Protein AF-A0A8H6H8I2-F1 (afdb_monomer_lite)

Radius of gyration: 25.35 Å; chains: 1; bounding box: 69×26×70 Å

Foldseek 3Di:
DVVVVVVVVVVVVVVVVVVVLVVVVVVLVVLLVVLVVLLVVLQVQLPDDPPPPPDDPVVNVVSSVVSNVSSVVSVVSSVVSCVVCVCVVVVVVQVVVCVVPVVSVVVVVVVVVVVVVDDPPDPPPPPDDDD

Secondary structure (DSSP, 8-state):
-HHHHHHHHHHHHHHHHHHHHHHHHHHHHHHHHHHHHHHHHHHHHHHS----TT--HHHHHHHHHHHHHHHHHHHHHHHHHHHHHTTHHHHHHHHHHHHH-THHHHHHHHHHHHHHHS---------PPP-

Organism: NCBI:txid980116

Sequence (131 aa):
TVIKIEWAKSRARAARYHEEVNIVREEMRRTIRFFTWKEKDWYQSATAKQTLGGIEEDYNEGLQAYAKRQGAICLGLRRKFEHMWSGVDGQISGAMAEIRDPALFYVRRKQEEVKVSVPTISDDVEMSSPS

Structure (mmCIF, N/CA/C/O backbone):
data_AF-A0A8H6H8I2-F1
#
_entry.id   AF-A0A8H6H8I2-F1
#
loop_
_atom_site.group_PDB
_atom_site.id
_atom_site.type_symbol
_atom_site.label_atom_id
_atom_site.label_alt_id
_atom_site.label_comp_id
_atom_site.label_asym_id
_atom_site.label_entity_id
_atom_site.label_seq_id
_atom_site.pdbx_PDB_ins_code
_atom_site.Cartn_x
_atom_site.Cartn_y
_atom_site.Cartn_z
_atom_site.occupancy
_atom_site.B_iso_or_equiv
_atom_site.auth_seq_id
_atom_site.auth_comp_id
_atom_site.auth_asym_id
_atom_site.auth_atom_id
_atom_site.pdbx_PDB_model_num
ATOM 1 N N . THR A 1 1 ? 27.435 8.762 -34.406 1.00 80.19 1 THR A N 1
ATOM 2 C CA . THR A 1 1 ? 27.551 9.140 -32.975 1.00 80.19 1 THR A CA 1
ATOM 3 C C . THR A 1 1 ? 26.190 9.326 -32.315 1.00 80.19 1 THR A C 1
ATOM 5 O O . THR A 1 1 ? 26.001 8.782 -31.236 1.00 80.19 1 THR A O 1
ATOM 8 N N . VAL A 1 2 ? 25.219 9.970 -32.975 1.00 92.50 2 VAL A N 1
ATOM 9 C CA . VAL A 1 2 ? 23.836 10.167 -32.477 1.00 92.50 2 VAL A CA 1
ATOM 10 C C . VAL A 1 2 ? 23.145 8.867 -32.026 1.00 92.50 2 VAL A C 1
ATOM 12 O O . VAL A 1 2 ? 22.635 8.810 -30.914 1.00 92.50 2 VAL A O 1
ATOM 15 N N . ILE A 1 3 ? 23.224 7.781 -32.808 1.00 95.38 3 ILE A N 1
ATOM 16 C CA . ILE A 1 3 ? 22.597 6.486 -32.457 1.00 95.38 3 ILE A CA 1
ATOM 17 C C . ILE A 1 3 ? 23.121 5.920 -31.123 1.00 95.38 3 ILE A C 1
ATOM 19 O O . ILE A 1 3 ? 22.351 5.403 -30.319 1.00 95.38 3 ILE A O 1
ATOM 23 N N . LYS A 1 4 ? 24.428 6.052 -30.849 1.00 93.75 4 LYS A N 1
ATOM 24 C CA . LYS A 1 4 ? 25.037 5.566 -29.596 1.00 93.75 4 LYS A CA 1
ATOM 25 C C . LYS A 1 4 ? 24.550 6.368 -28.387 1.00 93.75 4 LYS A C 1
ATOM 27 O O . LYS A 1 4 ? 24.315 5.792 -27.329 1.00 93.75 4 LYS A O 1
ATOM 32 N N . ILE A 1 5 ? 24.383 7.680 -28.559 1.00 94.81 5 ILE A N 1
ATOM 33 C CA . ILE A 1 5 ? 23.866 8.581 -27.522 1.00 94.81 5 ILE A CA 1
ATOM 34 C C . ILE A 1 5 ? 22.409 8.237 -27.206 1.00 94.81 5 ILE A C 1
ATOM 36 O O . ILE A 1 5 ? 22.055 8.089 -26.039 1.00 94.81 5 ILE A O 1
ATOM 40 N N . GLU A 1 6 ? 21.572 8.054 -28.226 1.00 96.56 6 GLU A N 1
ATOM 41 C CA . GLU A 1 6 ? 20.160 7.714 -28.024 1.00 96.56 6 GLU A CA 1
ATOM 42 C C . GLU A 1 6 ? 19.967 6.325 -27.406 1.00 96.56 6 GLU A C 1
ATOM 44 O O . GLU A 1 6 ? 19.119 6.148 -26.526 1.00 96.56 6 GLU A O 1
ATOM 49 N N . TRP A 1 7 ? 20.811 5.354 -27.768 1.00 94.94 7 TRP A N 1
ATOM 50 C CA . TRP A 1 7 ? 20.833 4.056 -27.097 1.00 94.94 7 TRP A CA 1
ATOM 51 C C . TRP A 1 7 ? 21.226 4.180 -25.620 1.00 94.94 7 TRP A C 1
ATOM 53 O O . TRP A 1 7 ? 20.538 3.642 -24.754 1.00 94.94 7 TRP A O 1
ATOM 63 N N . ALA A 1 8 ? 22.285 4.937 -25.312 1.00 95.81 8 ALA A N 1
ATOM 64 C CA . ALA A 1 8 ? 22.733 5.145 -23.937 1.00 95.81 8 ALA A CA 1
ATOM 65 C C . ALA A 1 8 ? 21.656 5.832 -23.082 1.00 95.81 8 ALA A C 1
ATOM 67 O O . ALA A 1 8 ? 21.379 5.387 -21.967 1.00 95.81 8 ALA A O 1
ATOM 68 N N . LYS A 1 9 ? 20.984 6.859 -23.622 1.00 95.88 9 LYS A N 1
ATOM 69 C CA . LYS A 1 9 ? 19.852 7.525 -22.958 1.00 95.88 9 LYS A CA 1
ATOM 70 C C . LYS A 1 9 ? 18.702 6.556 -22.693 1.00 95.88 9 LYS A C 1
ATOM 72 O O . LYS A 1 9 ? 18.179 6.520 -21.582 1.00 95.88 9 LYS A O 1
ATOM 77 N N . SER A 1 10 ? 18.314 5.768 -23.693 1.00 94.44 10 SER A N 1
ATOM 78 C CA . SER A 1 10 ? 17.205 4.815 -23.571 1.00 94.44 10 SER A CA 1
ATOM 79 C C . SER A 1 10 ? 17.514 3.725 -22.545 1.00 94.44 10 SER A C 1
ATOM 81 O O . SER A 1 10 ? 16.676 3.419 -21.699 1.00 94.44 10 SER A O 1
AT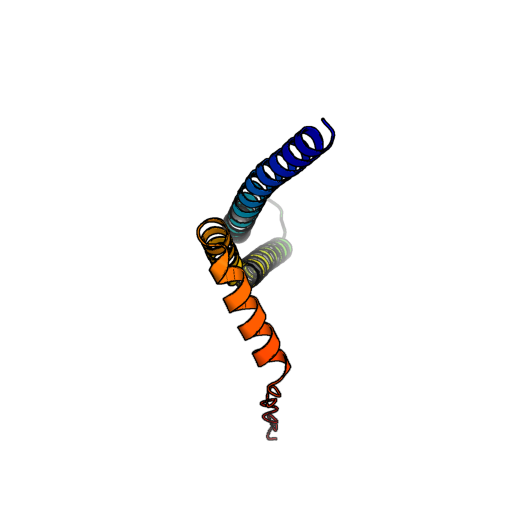OM 83 N N . ARG A 1 11 ? 18.751 3.214 -22.539 1.00 94.38 11 ARG A N 1
ATOM 84 C CA . ARG A 1 11 ? 19.226 2.247 -21.544 1.00 94.38 11 ARG A CA 1
ATOM 85 C C . ARG A 1 11 ? 19.231 2.827 -20.128 1.00 94.38 11 ARG A C 1
ATOM 87 O O . ARG A 1 11 ? 18.798 2.148 -19.203 1.00 94.38 11 ARG A O 1
ATOM 94 N N . ALA A 1 12 ? 19.675 4.074 -19.956 1.00 95.38 12 ALA A N 1
ATOM 95 C CA . ALA A 1 12 ? 19.660 4.746 -18.657 1.00 95.38 12 ALA A CA 1
ATOM 96 C C . ALA A 1 12 ? 18.230 4.942 -18.122 1.00 95.38 12 ALA A C 1
ATOM 98 O O . ALA A 1 12 ? 17.982 4.701 -16.943 1.00 95.38 12 ALA A O 1
ATOM 99 N N . ARG A 1 13 ? 17.273 5.319 -18.985 1.00 95.31 13 ARG A N 1
ATOM 100 C CA . ARG A 1 13 ? 15.851 5.398 -18.601 1.00 95.31 13 ARG A CA 1
ATOM 101 C C . ARG A 1 13 ? 15.300 4.034 -18.196 1.00 95.31 13 ARG A C 1
ATOM 103 O O . ARG A 1 13 ? 14.661 3.940 -17.158 1.00 95.31 13 ARG A O 1
ATOM 110 N N . ALA A 1 14 ? 15.587 2.986 -18.967 1.00 91.81 14 ALA A N 1
ATOM 111 C CA . ALA A 1 14 ? 15.140 1.632 -18.645 1.00 91.81 14 ALA A CA 1
ATOM 112 C C . ALA A 1 14 ? 15.677 1.151 -17.285 1.00 91.81 14 ALA A C 1
ATOM 114 O O . ALA A 1 14 ? 14.924 0.592 -16.492 1.00 91.81 14 ALA A O 1
ATOM 115 N N . ALA A 1 15 ? 16.953 1.420 -16.985 1.00 92.94 15 ALA A N 1
ATOM 116 C CA . ALA A 1 15 ? 17.547 1.093 -15.690 1.00 92.94 15 ALA A CA 1
ATOM 117 C C . ALA A 1 15 ? 16.868 1.846 -14.533 1.00 92.94 15 ALA A C 1
ATOM 119 O O . ALA A 1 15 ? 16.528 1.231 -13.525 1.00 92.94 15 ALA A O 1
ATOM 120 N N . ARG A 1 16 ? 16.608 3.150 -14.701 1.00 95.31 16 ARG A N 1
ATOM 121 C CA . ARG A 1 16 ? 15.890 3.955 -13.702 1.00 95.31 16 ARG A CA 1
ATOM 122 C C . ARG A 1 16 ? 14.469 3.445 -13.472 1.00 95.31 16 ARG A C 1
ATOM 124 O O . ARG A 1 16 ? 14.071 3.268 -12.330 1.00 95.31 16 ARG A O 1
ATOM 131 N N . TYR A 1 17 ? 13.719 3.160 -14.536 1.00 93.56 17 TYR A N 1
ATOM 132 C CA . TYR A 1 17 ? 12.355 2.647 -14.397 1.00 93.56 17 TYR A CA 1
ATOM 133 C C . TYR A 1 17 ? 12.312 1.310 -13.659 1.00 93.56 17 TYR A C 1
ATOM 135 O O . TYR A 1 17 ? 11.412 1.079 -12.859 1.00 93.56 17 TYR A O 1
ATOM 143 N N . HIS A 1 18 ? 13.303 0.442 -13.871 1.00 91.56 18 HIS A N 1
ATOM 144 C CA . HIS A 1 18 ? 13.409 -0.799 -13.110 1.00 91.56 18 HIS A CA 1
ATOM 145 C C . HIS A 1 18 ? 13.600 -0.545 -11.602 1.00 91.56 18 HIS A C 1
ATOM 147 O O . HIS A 1 18 ? 12.992 -1.227 -10.777 1.00 91.56 18 HIS A O 1
ATOM 153 N N . GLU A 1 19 ? 14.419 0.438 -11.225 1.00 95.00 19 GLU A N 1
ATOM 154 C CA . GLU A 1 19 ? 14.576 0.856 -9.827 1.00 95.00 19 GLU A CA 1
ATOM 155 C C . GLU A 1 19 ? 13.275 1.436 -9.255 1.00 95.00 19 GLU A C 1
ATOM 157 O O . GLU A 1 19 ? 12.823 0.995 -8.199 1.00 95.00 19 GLU A O 1
ATOM 162 N N . GLU A 1 20 ? 12.627 2.349 -9.980 1.00 96.50 20 GLU A N 1
ATOM 163 C CA . GLU A 1 20 ? 11.363 2.970 -9.570 1.00 96.50 20 GLU A CA 1
ATOM 164 C C . GLU A 1 20 ? 10.262 1.927 -9.328 1.00 96.50 20 GLU A C 1
ATOM 166 O O . GLU A 1 20 ? 9.569 1.994 -8.313 1.00 96.50 20 GLU A O 1
ATOM 171 N N . VAL A 1 21 ? 10.140 0.909 -10.190 1.00 95.31 21 VAL A N 1
ATOM 172 C CA . VAL A 1 21 ? 9.191 -0.199 -9.985 1.00 95.31 21 VAL A CA 1
ATOM 173 C C . VAL A 1 21 ? 9.479 -0.933 -8.674 1.00 95.31 21 VAL A C 1
ATOM 175 O O . VAL A 1 21 ? 8.554 -1.227 -7.917 1.00 95.31 21 VAL A O 1
ATOM 178 N N . ASN A 1 22 ? 10.746 -1.210 -8.362 1.00 95.25 22 ASN A N 1
ATOM 179 C CA . ASN A 1 22 ? 11.105 -1.876 -7.109 1.00 95.25 22 ASN A CA 1
ATOM 180 C C . ASN A 1 22 ? 10.805 -1.007 -5.881 1.00 95.25 22 ASN A C 1
ATOM 182 O O . ASN A 1 22 ? 10.284 -1.526 -4.893 1.00 95.25 22 ASN A O 1
ATOM 186 N N . ILE A 1 23 ? 11.068 0.300 -5.962 1.00 97.62 23 ILE A N 1
ATOM 187 C CA . ILE A 1 23 ? 10.736 1.261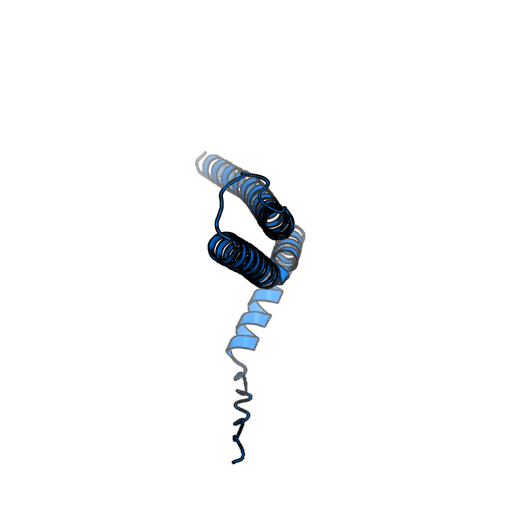 -4.904 1.00 97.62 23 ILE A CA 1
ATOM 188 C C . ILE A 1 23 ? 9.226 1.292 -4.672 1.00 97.62 23 ILE A C 1
ATOM 1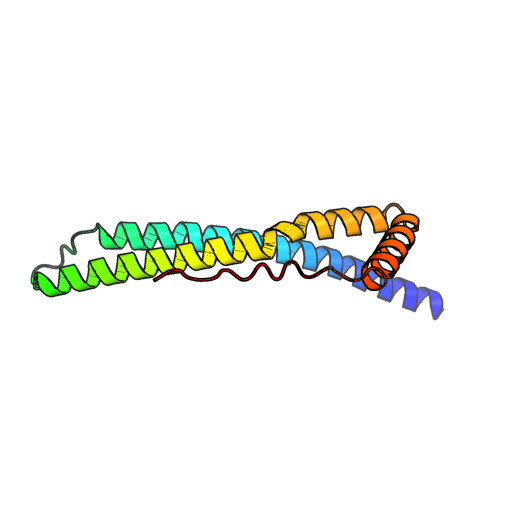90 O O . ILE A 1 23 ? 8.780 1.114 -3.542 1.00 97.62 23 ILE A O 1
ATOM 194 N N . VAL A 1 24 ? 8.425 1.442 -5.729 1.00 97.12 24 VAL A N 1
ATOM 195 C CA . VAL A 1 24 ? 6.960 1.498 -5.619 1.00 97.12 24 VAL A CA 1
ATOM 196 C C . VAL A 1 24 ? 6.403 0.223 -4.986 1.00 97.12 24 VAL A C 1
ATOM 198 O O . VAL A 1 24 ? 5.556 0.303 -4.099 1.00 97.12 24 VAL A O 1
ATOM 201 N N . ARG A 1 25 ? 6.907 -0.957 -5.367 1.00 97.19 25 ARG A N 1
ATOM 202 C CA . ARG A 1 25 ? 6.501 -2.225 -4.735 1.00 97.19 25 ARG A CA 1
ATOM 203 C C . ARG A 1 25 ? 6.823 -2.260 -3.247 1.00 97.19 25 ARG A C 1
ATOM 205 O O . ARG A 1 25 ? 6.041 -2.793 -2.462 1.00 97.19 25 ARG A O 1
ATOM 212 N N . GLU A 1 26 ? 7.983 -1.749 -2.852 1.00 98.06 26 GLU A N 1
ATOM 213 C CA . GLU A 1 26 ? 8.338 -1.688 -1.438 1.00 98.06 26 GLU A CA 1
ATOM 214 C C . GLU A 1 26 ? 7.456 -0.690 -0.681 1.00 98.06 26 GLU A C 1
ATOM 216 O O . GLU A 1 26 ? 6.965 -1.014 0.398 1.00 98.06 26 GLU A O 1
ATOM 221 N N . GLU A 1 27 ? 7.155 0.467 -1.266 1.00 98.31 27 GLU A N 1
ATOM 222 C CA . GLU A 1 27 ? 6.245 1.447 -0.668 1.00 98.31 27 GLU A CA 1
ATOM 223 C C . GLU A 1 27 ? 4.810 0.914 -0.538 1.00 98.31 27 GLU A C 1
ATOM 225 O O . GLU A 1 27 ? 4.164 1.123 0.493 1.00 98.31 27 GLU A O 1
ATOM 230 N N . MET A 1 28 ? 4.330 0.117 -1.499 1.00 98.12 28 MET A N 1
ATOM 231 C CA . MET A 1 28 ? 3.067 -0.620 -1.366 1.00 98.12 28 MET A CA 1
ATOM 232 C C . MET A 1 28 ? 3.095 -1.541 -0.135 1.00 98.12 28 MET A C 1
ATOM 234 O O . MET A 1 28 ? 2.220 -1.469 0.732 1.00 98.12 28 MET A O 1
ATOM 238 N N . ARG A 1 29 ? 4.144 -2.363 0.016 1.00 97.69 29 ARG A N 1
ATOM 239 C CA . ARG A 1 29 ? 4.293 -3.262 1.179 1.00 97.69 29 ARG A CA 1
ATOM 240 C C . ARG A 1 29 ? 4.388 -2.500 2.498 1.00 97.69 29 ARG A C 1
ATOM 242 O O . ARG A 1 29 ? 3.796 -2.919 3.495 1.00 97.69 29 ARG A O 1
ATOM 249 N N . ARG A 1 30 ? 5.133 -1.394 2.531 1.00 98.44 30 ARG A N 1
ATOM 250 C CA . ARG A 1 30 ? 5.263 -0.522 3.709 1.00 98.44 30 ARG A CA 1
ATOM 251 C C . ARG A 1 30 ? 3.937 0.107 4.090 1.00 98.44 30 ARG A C 1
ATOM 253 O O . ARG A 1 30 ? 3.608 0.100 5.270 1.00 98.44 30 ARG A O 1
ATOM 260 N N . THR A 1 31 ? 3.154 0.551 3.114 1.00 98.44 31 THR A N 1
ATOM 261 C CA . THR A 1 31 ? 1.820 1.115 3.341 1.00 98.44 31 THR A CA 1
ATOM 262 C C . THR A 1 31 ? 0.901 0.103 4.027 1.00 98.44 31 THR A C 1
ATOM 264 O O . THR A 1 31 ? 0.292 0.413 5.052 1.00 98.44 31 THR A O 1
ATOM 267 N N . ILE A 1 32 ? 0.858 -1.144 3.541 1.00 98.44 32 ILE A N 1
ATOM 268 C CA . ILE A 1 32 ? 0.068 -2.214 4.177 1.00 98.44 32 ILE A CA 1
ATOM 269 C C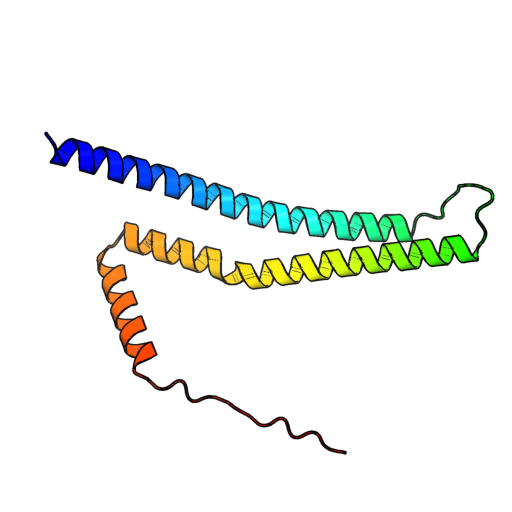 . ILE A 1 32 ? 0.564 -2.510 5.599 1.00 98.44 32 ILE A C 1
ATOM 271 O O . ILE A 1 32 ? -0.241 -2.608 6.533 1.00 98.44 32 ILE A O 1
ATOM 275 N N . ARG A 1 33 ? 1.886 -2.609 5.796 1.00 98.50 33 ARG A N 1
ATOM 276 C CA . ARG A 1 33 ? 2.485 -2.801 7.129 1.00 98.50 33 ARG A CA 1
ATOM 277 C C . ARG A 1 33 ? 2.136 -1.669 8.087 1.00 98.50 33 ARG A C 1
ATOM 279 O O . ARG A 1 33 ? 1.780 -1.942 9.230 1.00 98.50 33 ARG A O 1
ATOM 286 N N . PHE A 1 34 ? 2.210 -0.427 7.619 1.00 98.44 34 PHE A N 1
ATOM 287 C CA . PHE A 1 34 ? 1.889 0.754 8.405 1.00 98.44 34 PHE A CA 1
ATOM 288 C C . PHE A 1 34 ? 0.441 0.712 8.887 1.00 98.44 34 PHE A C 1
ATOM 290 O O . PHE A 1 34 ? 0.213 0.816 10.089 1.00 98.44 34 PHE A O 1
ATOM 297 N N . PHE A 1 35 ? -0.530 0.471 7.999 1.00 98.56 35 PHE A N 1
ATOM 298 C CA . PHE A 1 35 ? -1.933 0.386 8.413 1.00 98.56 35 PHE A CA 1
ATOM 299 C C . PHE A 1 35 ? -2.210 -0.799 9.336 1.00 98.56 35 PHE A C 1
ATOM 301 O O . PHE A 1 35 ? -2.977 -0.652 10.279 1.00 98.56 35 PHE A O 1
ATOM 308 N N . THR A 1 36 ? -1.545 -1.938 9.127 1.00 98.38 36 THR A N 1
ATOM 309 C CA . THR A 1 36 ? -1.654 -3.104 10.020 1.00 98.38 36 THR A CA 1
ATOM 310 C C . THR A 1 36 ? -1.157 -2.786 11.429 1.00 98.38 36 THR A C 1
ATOM 312 O O . THR A 1 36 ? -1.785 -3.153 12.420 1.00 98.38 36 THR A O 1
ATOM 315 N N . TRP A 1 37 ? -0.007 -2.118 11.538 1.00 98.50 37 TRP A N 1
ATOM 316 C CA . TRP A 1 37 ? 0.522 -1.685 12.827 1.00 98.50 37 TRP A CA 1
ATOM 317 C C . TRP A 1 37 ? -0.377 -0.617 13.457 1.00 98.50 37 TRP A C 1
ATOM 319 O O . TRP A 1 37 ? -0.739 -0.739 14.624 1.00 98.50 37 TRP A O 1
ATOM 329 N N . LYS A 1 38 ? -0.801 0.383 12.677 1.00 98.25 38 LYS A N 1
ATOM 330 C CA . LYS A 1 38 ? -1.590 1.511 13.174 1.00 98.25 38 LYS A CA 1
ATOM 331 C C . LYS A 1 38 ? -2.995 1.103 13.616 1.00 98.25 38 LYS A C 1
ATOM 333 O O . LYS A 1 38 ? -3.505 1.637 14.591 1.00 98.25 38 LYS A O 1
ATOM 338 N N . GLU A 1 39 ? -3.612 0.140 12.935 1.00 98.06 39 GLU A N 1
ATOM 339 C CA . GLU A 1 39 ? -4.853 -0.506 13.373 1.00 98.06 39 GLU A CA 1
ATOM 340 C C . GLU A 1 39 ? -4.698 -1.083 14.789 1.00 98.06 39 GLU A C 1
ATOM 342 O O . GLU A 1 39 ? -5.495 -0.781 15.676 1.00 98.06 39 GLU A O 1
ATOM 347 N N . LYS A 1 40 ? -3.642 -1.874 15.019 1.00 97.25 40 LYS A N 1
ATOM 348 C CA . LYS A 1 40 ? -3.370 -2.489 16.327 1.00 97.25 40 LYS A CA 1
ATOM 349 C C . LYS A 1 40 ? -3.080 -1.446 17.402 1.00 97.25 40 LYS A C 1
ATOM 351 O O . LYS A 1 40 ? -3.599 -1.572 18.504 1.00 97.25 40 LYS A O 1
ATOM 356 N N . ASP A 1 41 ? -2.298 -0.425 17.067 1.00 97.19 41 ASP A N 1
ATOM 357 C CA . ASP A 1 41 ? -1.973 0.708 17.943 1.00 97.19 41 ASP A CA 1
ATOM 358 C C . ASP A 1 41 ? -3.244 1.423 18.440 1.00 97.19 41 ASP A C 1
ATOM 360 O O . ASP A 1 41 ? -3.412 1.665 19.638 1.00 97.19 41 ASP A O 1
ATOM 364 N N . TRP A 1 42 ? -4.208 1.664 17.544 1.00 97.38 42 TRP A N 1
ATOM 365 C CA . TRP A 1 42 ? -5.502 2.242 17.910 1.00 97.38 42 TRP A CA 1
ATOM 366 C C . TRP A 1 42 ? -6.335 1.327 18.811 1.00 97.38 42 TRP A C 1
ATOM 368 O O . TRP A 1 42 ? -6.893 1.797 19.803 1.00 97.38 42 TRP A O 1
ATOM 378 N N . TYR A 1 43 ? -6.410 0.027 18.514 1.00 95.06 43 TYR A N 1
ATOM 379 C CA . TYR A 1 43 ? -7.158 -0.910 19.360 1.00 95.06 43 TYR A CA 1
ATOM 380 C C . TYR A 1 43 ? -6.527 -1.090 20.744 1.00 95.06 43 TYR A C 1
ATOM 382 O O . TYR A 1 43 ? -7.252 -1.143 21.735 1.00 95.06 43 TYR A O 1
ATOM 390 N N . GLN A 1 44 ? -5.197 -1.115 20.833 1.00 94.00 44 GLN A N 1
ATOM 391 C CA . GLN A 1 44 ? -4.482 -1.125 22.111 1.00 94.00 44 GLN A CA 1
ATOM 392 C C . GLN A 1 44 ? -4.794 0.140 22.916 1.00 94.00 44 GLN A C 1
ATOM 394 O O . GLN A 1 44 ? -5.172 0.046 24.085 1.00 94.00 44 GLN A O 1
ATOM 399 N N . SER A 1 45 ? -4.748 1.305 22.266 1.00 89.44 45 SER A N 1
ATOM 400 C CA . SER A 1 45 ? -5.103 2.591 22.878 1.00 89.44 45 SER A CA 1
ATOM 401 C C . SER A 1 45 ? -6.555 2.631 23.370 1.00 89.44 45 SER A C 1
ATOM 403 O O . SER A 1 45 ? -6.824 3.213 24.413 1.00 89.44 45 SER A O 1
ATOM 405 N N . ALA A 1 46 ? -7.488 1.970 22.674 1.00 89.31 46 ALA A N 1
ATOM 406 C CA . ALA A 1 46 ? -8.885 1.861 23.105 1.00 89.31 46 ALA A CA 1
ATOM 407 C C . ALA A 1 46 ? -9.078 0.977 24.351 1.00 89.31 46 ALA A C 1
ATOM 409 O O . ALA A 1 46 ? -10.084 1.101 25.040 1.00 89.31 46 ALA A O 1
ATOM 410 N N . THR A 1 47 ? -8.157 0.048 24.621 1.00 85.06 47 THR A N 1
ATOM 411 C CA . THR A 1 47 ? -8.223 -0.846 25.793 1.00 85.06 47 THR A CA 1
ATOM 412 C C . THR A 1 47 ? -7.434 -0.334 26.992 1.00 85.06 47 THR A C 1
ATOM 414 O O . THR A 1 47 ? -7.687 -0.753 28.122 1.00 85.06 47 THR A O 1
ATOM 417 N N . ALA A 1 48 ? -6.484 0.574 26.766 1.00 79.62 48 ALA A N 1
ATOM 418 C CA . ALA A 1 48 ? -5.749 1.217 27.838 1.00 79.62 48 ALA A CA 1
ATOM 419 C C . ALA A 1 48 ? -6.711 2.123 28.621 1.00 79.62 48 ALA A C 1
ATOM 421 O O . ALA A 1 48 ? -7.130 3.168 28.126 1.00 79.62 48 ALA A O 1
ATOM 422 N N . LYS A 1 49 ? -7.069 1.731 29.853 1.00 64.62 49 LYS A N 1
ATOM 423 C CA . LYS A 1 49 ? -7.709 2.660 30.795 1.00 64.62 49 LYS A CA 1
ATOM 424 C C . LYS A 1 49 ? -6.784 3.864 30.916 1.00 64.62 49 LYS A C 1
ATOM 426 O O . LYS A 1 49 ? -5.638 3.692 31.330 1.00 64.62 49 LYS A O 1
ATOM 431 N N . GLN A 1 50 ? -7.252 5.056 30.549 1.00 62.66 50 GLN A N 1
ATOM 432 C CA . GLN A 1 50 ? -6.486 6.264 30.814 1.00 62.66 50 GLN A CA 1
ATOM 433 C C . GLN A 1 50 ? -6.428 6.443 32.329 1.00 62.66 50 GLN A C 1
ATOM 435 O O . GLN A 1 50 ? -7.350 6.940 32.961 1.00 62.66 50 GLN A O 1
ATOM 440 N N . THR A 1 51 ? -5.315 6.016 32.918 1.00 56.81 51 THR A N 1
ATOM 441 C CA . THR A 1 51 ? -4.945 6.190 34.329 1.00 56.81 51 THR A CA 1
ATOM 442 C C . THR A 1 51 ? -4.661 7.652 34.688 1.00 56.81 51 THR A C 1
ATOM 444 O O . THR A 1 51 ? -4.087 7.937 35.737 1.00 56.81 51 THR A O 1
ATOM 447 N N . LEU A 1 52 ? -5.048 8.593 33.824 1.00 57.09 52 LEU A N 1
ATOM 448 C CA . LEU A 1 52 ? -5.046 10.017 34.107 1.00 57.09 52 LEU A CA 1
ATOM 449 C C . LEU A 1 52 ? -6.187 10.271 35.093 1.00 57.09 52 LEU A C 1
ATOM 451 O O . LEU A 1 52 ? -7.352 10.384 34.716 1.00 57.09 52 LEU A O 1
ATOM 455 N N . GLY A 1 53 ? -5.845 10.261 36.382 1.00 54.69 53 GLY A N 1
ATOM 456 C CA . GLY A 1 53 ? -6.786 10.538 37.459 1.00 54.69 53 GLY A CA 1
ATOM 457 C C . GLY A 1 53 ? -7.548 11.836 37.192 1.00 54.69 53 GLY A C 1
ATOM 458 O O . GLY A 1 53 ? -6.941 12.861 36.892 1.00 54.69 53 GLY A O 1
ATOM 459 N N . GLY A 1 54 ? -8.877 11.773 37.290 1.00 64.00 54 GLY A N 1
ATOM 460 C CA . GLY A 1 54 ? -9.760 12.932 37.135 1.00 64.00 54 GLY A CA 1
ATOM 461 C C . GLY A 1 54 ? -10.493 13.041 35.797 1.00 64.00 54 GLY A C 1
ATOM 462 O O . GLY A 1 54 ? -11.221 14.009 35.609 1.00 64.00 54 GLY A O 1
ATOM 463 N N . ILE A 1 55 ? -10.342 12.081 34.880 1.00 62.00 55 ILE A N 1
ATOM 464 C CA . ILE A 1 55 ? -11.162 12.034 33.664 1.00 62.00 55 ILE A CA 1
ATOM 465 C C . ILE A 1 55 ? -12.542 11.438 33.981 1.00 62.00 55 ILE A C 1
ATOM 467 O O . ILE A 1 55 ? -12.636 10.305 34.456 1.00 62.00 55 ILE A O 1
ATOM 471 N N . GLU A 1 56 ? -13.593 12.209 33.694 1.00 71.94 56 GLU A N 1
ATOM 472 C CA . GLU A 1 56 ? -15.003 11.810 33.787 1.00 71.94 56 GLU A CA 1
ATOM 473 C C . GLU A 1 56 ? -15.282 10.559 32.933 1.00 71.94 56 GLU A C 1
ATOM 475 O O . GLU A 1 56 ? -14.721 10.389 31.846 1.00 71.94 56 GLU A O 1
ATOM 480 N N . GLU A 1 57 ? -16.111 9.643 33.436 1.00 74.50 57 GLU A N 1
ATOM 481 C CA . GLU A 1 57 ? -16.321 8.315 32.839 1.00 74.50 57 GLU A CA 1
ATOM 482 C C . GLU A 1 57 ? -16.828 8.396 31.385 1.00 74.50 57 GLU A C 1
ATOM 484 O O . GLU A 1 57 ? -16.316 7.691 30.510 1.00 74.50 57 GLU A O 1
ATOM 489 N N . ASP A 1 58 ? -17.699 9.364 31.096 1.00 77.19 58 ASP A N 1
ATOM 490 C CA . ASP A 1 58 ? -18.236 9.649 29.760 1.00 77.19 58 ASP A CA 1
ATOM 491 C C . ASP A 1 58 ? -17.145 10.062 28.754 1.00 77.19 58 ASP A C 1
ATOM 493 O O . ASP A 1 58 ? -17.162 9.679 27.579 1.00 77.19 58 ASP A O 1
ATOM 497 N N . TYR A 1 59 ? -16.135 10.814 29.204 1.00 82.25 59 TYR A N 1
ATOM 498 C CA . TYR A 1 59 ? -15.020 11.224 28.347 1.00 82.25 59 TYR A CA 1
ATOM 499 C C . TYR A 1 59 ? -14.128 10.030 27.981 1.00 82.25 59 TYR A C 1
ATOM 501 O O . TYR A 1 59 ? -13.648 9.923 26.846 1.00 82.25 59 TYR A O 1
ATOM 509 N N . ASN A 1 60 ? -13.946 9.091 28.914 1.00 84.06 60 ASN A N 1
ATOM 510 C CA . ASN A 1 60 ? -13.243 7.840 28.643 1.00 84.06 60 ASN A CA 1
ATOM 511 C C . ASN A 1 60 ? -13.984 6.989 27.606 1.00 84.06 60 ASN A C 1
ATOM 513 O O . ASN A 1 60 ? -13.344 6.453 26.699 1.00 84.06 60 ASN A O 1
ATOM 517 N N . GLU A 1 61 ? -15.311 6.884 27.690 1.00 87.56 61 GLU A N 1
ATOM 518 C CA . GLU A 1 61 ? -16.105 6.156 26.695 1.00 87.56 61 GLU A CA 1
ATOM 519 C C . GLU A 1 61 ? -15.934 6.753 25.288 1.00 87.56 61 GLU A C 1
ATOM 521 O O . GLU A 1 61 ? -15.639 6.027 24.329 1.00 87.56 61 GLU A O 1
ATOM 526 N N . GLY A 1 62 ? -16.024 8.082 25.165 1.00 90.31 62 GLY A N 1
ATOM 527 C CA . GLY A 1 62 ? -15.834 8.787 23.896 1.00 90.31 62 GLY A CA 1
ATOM 528 C C . GLY A 1 62 ? -14.459 8.536 23.267 1.00 90.31 62 GLY A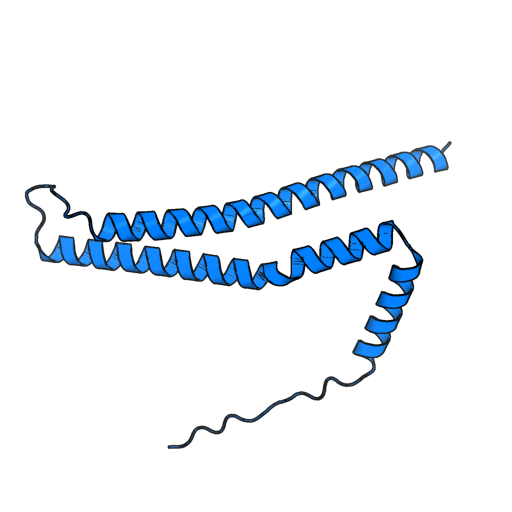 C 1
ATOM 529 O O . GLY A 1 62 ? -14.355 8.275 22.064 1.00 90.31 62 GLY A O 1
ATOM 530 N N . LEU A 1 63 ? -13.397 8.535 24.076 1.00 89.31 63 LEU A N 1
ATOM 531 C CA . LEU A 1 63 ? -12.040 8.230 23.616 1.00 89.31 63 LEU A CA 1
ATOM 532 C C . LEU A 1 63 ? -11.895 6.789 23.123 1.00 89.31 63 LEU A C 1
ATOM 534 O O . LEU A 1 63 ? -11.283 6.555 22.076 1.00 89.31 63 LEU A O 1
ATOM 538 N N . GLN A 1 64 ? -12.482 5.823 23.831 1.00 91.75 64 GLN A N 1
ATOM 539 C CA . GLN A 1 64 ? -12.476 4.426 23.398 1.00 91.75 64 GLN A CA 1
ATOM 540 C C . GLN A 1 64 ? -13.235 4.250 22.081 1.00 91.75 64 GLN A C 1
ATOM 542 O O . GLN A 1 64 ? -12.752 3.569 21.172 1.00 91.75 64 GLN A O 1
ATOM 547 N N . ALA A 1 65 ? -14.411 4.871 21.958 1.00 93.62 65 ALA A N 1
ATOM 548 C CA . ALA A 1 65 ? -15.209 4.841 20.738 1.00 93.62 65 ALA A CA 1
ATOM 549 C C . ALA A 1 65 ? -14.445 5.461 19.557 1.00 93.62 65 ALA A C 1
ATOM 551 O O . ALA A 1 65 ? -14.395 4.878 18.468 1.00 93.62 65 ALA A O 1
ATOM 552 N N . TYR A 1 66 ? -13.778 6.597 19.779 1.00 94.62 66 TYR A N 1
ATOM 553 C CA . TYR A 1 66 ? -12.945 7.245 18.771 1.00 94.62 66 TYR A CA 1
ATOM 554 C C . TYR A 1 66 ? -11.771 6.361 18.338 1.00 94.62 66 TYR A C 1
ATOM 556 O O . TYR A 1 66 ? -11.581 6.142 17.141 1.00 94.62 66 TYR A O 1
ATOM 564 N N . ALA A 1 67 ? -11.020 5.797 19.285 1.00 95.62 67 ALA A N 1
ATOM 565 C CA . ALA A 1 67 ? -9.895 4.917 18.985 1.00 95.62 67 ALA A CA 1
ATOM 566 C C . ALA A 1 67 ? -10.341 3.670 18.196 1.00 95.62 67 ALA A C 1
ATOM 568 O O . ALA A 1 67 ? -9.737 3.337 17.175 1.00 95.62 67 ALA A O 1
ATOM 569 N N . LYS A 1 68 ? -11.463 3.037 18.572 1.00 96.62 68 LYS A N 1
ATOM 570 C CA . LYS A 1 68 ? -12.060 1.924 17.806 1.00 96.62 68 LYS A CA 1
ATOM 571 C C . LYS A 1 68 ? -12.426 2.340 16.378 1.00 96.62 68 LYS A C 1
ATOM 573 O O . LYS A 1 68 ? -12.145 1.597 15.436 1.00 96.62 68 LYS A O 1
ATOM 578 N N . ARG A 1 69 ? -13.013 3.530 16.198 1.00 98.00 69 ARG A N 1
ATOM 579 C CA . ARG A 1 69 ? -13.335 4.082 14.872 1.00 98.00 69 ARG A CA 1
ATOM 580 C C . ARG A 1 69 ? -12.076 4.296 14.030 1.00 98.00 69 ARG A C 1
ATOM 582 O O . ARG A 1 69 ? -12.075 3.937 12.856 1.00 98.00 69 ARG A O 1
ATOM 589 N N . GLN A 1 70 ? -11.008 4.841 14.611 1.00 98.19 70 GLN A N 1
ATOM 590 C CA . GLN A 1 70 ? -9.734 5.028 13.910 1.00 98.19 70 GLN A CA 1
ATOM 591 C C . GLN A 1 70 ? -9.103 3.691 13.499 1.00 98.19 70 GLN A C 1
ATOM 593 O O . GLN A 1 70 ? -8.652 3.553 12.361 1.00 98.19 70 GLN A O 1
ATOM 598 N N . GLY A 1 71 ? -9.153 2.676 14.369 1.00 98.25 71 GLY A N 1
ATOM 599 C CA . GLY A 1 71 ? -8.743 1.309 14.033 1.00 98.25 71 GLY A CA 1
ATOM 600 C C . GLY A 1 71 ? -9.508 0.753 12.827 1.00 98.25 71 GLY A C 1
ATOM 601 O O . GLY A 1 71 ? -8.898 0.285 11.864 1.00 98.25 71 GLY A O 1
ATOM 602 N N . ALA A 1 72 ? -10.836 0.904 12.817 1.00 98.19 72 ALA A N 1
ATOM 603 C CA . ALA A 1 72 ? -11.680 0.470 11.703 1.00 98.19 72 ALA A CA 1
ATOM 604 C C . ALA A 1 72 ? -11.363 1.203 10.382 1.00 98.19 72 ALA A C 1
ATOM 606 O O . ALA A 1 72 ? -11.365 0.581 9.317 1.00 98.19 72 ALA A O 1
ATOM 607 N N . ILE A 1 73 ? -11.043 2.502 10.432 1.00 98.44 73 ILE A N 1
ATOM 608 C CA . ILE A 1 73 ? -10.610 3.273 9.253 1.00 98.44 73 ILE A CA 1
ATOM 609 C C . ILE A 1 73 ? -9.283 2.728 8.708 1.00 98.44 73 ILE A C 1
ATOM 611 O O . ILE A 1 73 ? -9.178 2.482 7.505 1.00 98.44 73 ILE A O 1
ATOM 615 N N . CYS A 1 74 ? -8.290 2.488 9.572 1.00 98.44 74 CYS A N 1
ATOM 616 C CA . CYS A 1 74 ? -7.011 1.893 9.172 1.00 98.44 74 CYS A CA 1
ATOM 617 C C . CYS A 1 74 ? -7.201 0.520 8.508 1.00 98.44 74 CYS A C 1
ATOM 619 O O . CYS A 1 74 ? -6.609 0.258 7.460 1.00 98.44 74 CYS A O 1
ATOM 621 N N . LEU A 1 75 ? -8.072 -0.329 9.064 1.00 98.56 75 LEU A N 1
ATOM 622 C CA . LEU A 1 75 ? -8.427 -1.622 8.476 1.00 98.56 75 LEU A CA 1
ATOM 623 C C . LEU A 1 75 ? -9.071 -1.468 7.089 1.00 98.56 75 LEU A C 1
ATOM 625 O O . LEU A 1 75 ? -8.722 -2.193 6.155 1.00 98.56 75 LEU A O 1
ATOM 629 N N . GLY A 1 76 ? -9.997 -0.517 6.937 1.00 98.50 76 GLY A N 1
ATOM 630 C CA . GLY A 1 76 ? -10.633 -0.211 5.656 1.00 98.50 76 GLY A CA 1
ATOM 631 C C . GLY A 1 76 ? -9.625 0.240 4.595 1.00 98.50 76 GLY A C 1
ATOM 632 O O . GLY A 1 76 ? -9.649 -0.262 3.470 1.00 98.50 76 GLY A O 1
ATOM 633 N N . LEU A 1 77 ? -8.694 1.127 4.962 1.00 98.50 77 LEU A N 1
ATOM 634 C CA . LEU A 1 77 ? -7.615 1.582 4.079 1.00 98.50 77 LEU A CA 1
ATOM 635 C C . LEU A 1 77 ? -6.691 0.432 3.675 1.00 98.50 77 LEU A C 1
ATOM 637 O O . LEU A 1 77 ? -6.413 0.274 2.487 1.00 98.50 77 LEU A O 1
ATOM 641 N N . ARG A 1 78 ? -6.283 -0.412 4.633 1.00 98.50 78 ARG A N 1
ATOM 642 C CA . ARG A 1 78 ? -5.487 -1.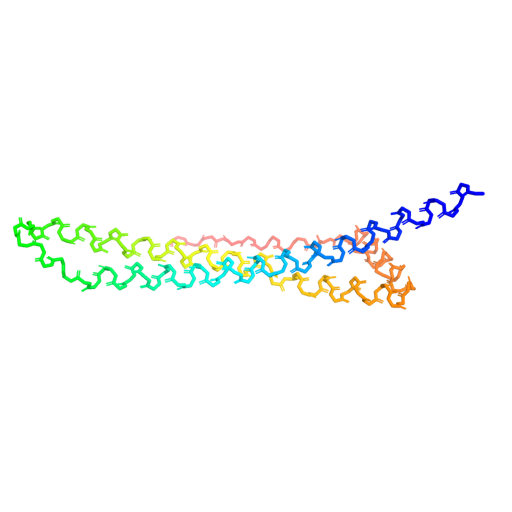616 4.364 1.00 98.50 78 ARG A CA 1
ATOM 643 C C . ARG A 1 78 ? -6.151 -2.494 3.305 1.00 98.50 78 ARG A C 1
ATOM 645 O O . ARG A 1 78 ? -5.537 -2.770 2.280 1.00 98.50 78 ARG A O 1
ATOM 652 N N . ARG A 1 79 ? -7.417 -2.872 3.518 1.00 98.44 79 ARG A N 1
ATOM 653 C CA . ARG A 1 79 ? -8.176 -3.729 2.589 1.00 98.44 79 ARG A CA 1
ATOM 654 C C . ARG A 1 79 ? -8.319 -3.099 1.206 1.00 98.44 79 ARG A C 1
ATOM 656 O O . ARG A 1 79 ? -8.163 -3.785 0.200 1.00 98.44 79 ARG A O 1
ATOM 663 N N . LYS A 1 80 ? -8.593 -1.791 1.147 1.00 98.38 80 LYS A N 1
ATOM 664 C CA . LYS A 1 80 ? -8.711 -1.057 -0.119 1.00 98.38 80 LYS A CA 1
ATOM 665 C C . LYS A 1 80 ? -7.407 -1.107 -0.916 1.00 98.38 80 LYS A C 1
ATOM 667 O O . LYS A 1 80 ? -7.449 -1.371 -2.114 1.00 98.38 80 LYS A O 1
ATOM 672 N N . PHE A 1 81 ? -6.269 -0.873 -0.264 1.00 98.19 81 PHE A N 1
ATOM 673 C CA . PHE A 1 81 ? -4.963 -0.927 -0.919 1.00 98.19 81 PHE A CA 1
ATOM 674 C C . PHE A 1 81 ? -4.553 -2.355 -1.302 1.00 98.19 81 PHE A C 1
ATOM 676 O O . PHE A 1 81 ? -4.092 -2.560 -2.419 1.00 98.19 81 PHE A O 1
ATOM 683 N N . GLU A 1 82 ? -4.792 -3.350 -0.442 1.00 98.00 82 GLU A N 1
ATOM 684 C CA . GLU A 1 82 ? -4.571 -4.770 -0.765 1.00 98.00 82 GLU A CA 1
ATOM 685 C C . GLU A 1 82 ? -5.351 -5.188 -2.017 1.00 98.00 82 GLU A C 1
ATOM 687 O O . GLU A 1 82 ? -4.792 -5.802 -2.925 1.00 98.00 82 GLU A O 1
ATOM 692 N N . HIS A 1 83 ? -6.628 -4.805 -2.103 1.00 97.88 83 HIS A N 1
ATOM 693 C CA . HIS A 1 83 ? -7.453 -5.091 -3.271 1.00 97.88 83 HIS A CA 1
ATOM 694 C C . HIS A 1 83 ? -6.941 -4.368 -4.523 1.00 97.88 83 HIS A C 1
ATOM 696 O O . HIS A 1 83 ? -6.719 -5.006 -5.553 1.00 97.88 83 HIS A O 1
ATOM 702 N N . MET A 1 84 ? -6.693 -3.058 -4.419 1.00 97.62 84 MET A N 1
ATOM 703 C CA . MET A 1 84 ? -6.192 -2.228 -5.519 1.00 97.62 84 MET A CA 1
ATOM 704 C C . MET A 1 84 ? -4.868 -2.753 -6.093 1.00 97.62 84 MET A C 1
ATOM 706 O O . MET A 1 84 ? -4.645 -2.652 -7.297 1.00 97.62 84 MET A O 1
ATOM 710 N N . TRP A 1 85 ? -3.995 -3.319 -5.255 1.00 97.94 85 TRP A N 1
ATOM 711 C CA . TRP A 1 85 ? -2.665 -3.782 -5.664 1.00 97.94 85 TRP A CA 1
ATOM 712 C C . TRP A 1 85 ? -2.569 -5.284 -5.948 1.00 97.94 85 TRP A C 1
ATOM 714 O O . TRP A 1 85 ? -1.507 -5.752 -6.355 1.00 97.94 85 TRP A O 1
ATOM 724 N N . SER A 1 86 ? -3.661 -6.039 -5.809 1.00 96.31 86 SER A N 1
ATOM 725 C CA . SER A 1 86 ? -3.679 -7.499 -5.996 1.00 96.31 86 SER A CA 1
ATOM 726 C C . SER A 1 86 ? -3.186 -7.970 -7.376 1.00 96.31 86 SER A C 1
ATOM 728 O O . SER A 1 86 ? -2.591 -9.039 -7.485 1.00 96.31 86 SER A O 1
ATOM 730 N N . GLY A 1 87 ? -3.376 -7.164 -8.426 1.00 96.06 87 GLY A N 1
ATOM 731 C CA . GLY A 1 87 ? -2.934 -7.481 -9.791 1.00 96.06 87 GLY A CA 1
ATOM 732 C C . GLY A 1 87 ? -1.510 -7.035 -10.143 1.00 96.06 87 GLY A C 1
ATOM 733 O O . GLY A 1 87 ? -0.988 -7.439 -11.183 1.00 96.06 87 GLY A O 1
ATOM 734 N N . VAL A 1 88 ? -0.864 -6.217 -9.305 1.00 96.12 88 VAL A N 1
ATOM 735 C CA . VAL A 1 88 ? 0.390 -5.528 -9.662 1.00 96.12 88 VAL A CA 1
ATOM 736 C C . VAL A 1 88 ? 1.538 -6.512 -9.879 1.00 96.12 88 VAL A C 1
ATOM 738 O O . VAL A 1 88 ? 2.247 -6.415 -10.879 1.00 96.12 88 VAL A O 1
ATOM 741 N N . ASP A 1 89 ? 1.708 -7.508 -9.008 1.00 94.44 89 ASP A N 1
ATOM 742 C CA . ASP A 1 89 ? 2.772 -8.508 -9.182 1.00 94.44 89 ASP A CA 1
ATOM 743 C C . ASP A 1 89 ? 2.582 -9.336 -10.470 1.00 94.44 89 ASP A C 1
ATOM 745 O O . ASP A 1 89 ? 3.566 -9.706 -11.118 1.00 94.44 89 ASP A O 1
ATOM 749 N N . GLY A 1 90 ? 1.334 -9.567 -10.895 1.00 94.81 90 GLY A N 1
ATOM 750 C CA . GLY A 1 90 ? 1.015 -10.207 -12.173 1.00 94.81 90 GLY A CA 1
ATOM 751 C C . GLY A 1 90 ? 1.392 -9.337 -13.375 1.00 94.81 90 GLY A C 1
ATOM 752 O O . GLY A 1 90 ? 2.020 -9.827 -14.313 1.00 94.81 90 GLY A O 1
ATOM 753 N N . GLN A 1 91 ? 1.091 -8.035 -13.321 1.00 93.38 91 GLN A N 1
ATOM 754 C CA . GLN A 1 91 ? 1.488 -7.068 -14.354 1.00 93.38 91 GLN A CA 1
ATOM 755 C C . GLN A 1 91 ? 3.011 -6.989 -14.497 1.00 93.38 91 GLN A C 1
ATOM 757 O O . GLN A 1 91 ? 3.533 -7.014 -15.610 1.00 93.38 91 GLN A O 1
ATOM 762 N N . ILE A 1 92 ? 3.730 -6.946 -13.373 1.00 94.31 92 ILE A N 1
ATOM 763 C CA . ILE A 1 92 ? 5.195 -6.904 -13.358 1.00 94.31 92 ILE A CA 1
ATOM 764 C C . ILE A 1 92 ? 5.769 -8.200 -13.925 1.00 94.31 92 ILE A C 1
ATOM 766 O O . ILE A 1 92 ? 6.652 -8.152 -14.776 1.00 94.31 92 ILE A O 1
ATOM 770 N N . SER A 1 93 ? 5.241 -9.354 -13.512 1.00 93.81 93 SER A N 1
ATOM 771 C CA . SER A 1 93 ? 5.682 -10.657 -14.022 1.00 93.81 93 SER A CA 1
ATOM 772 C C . SER A 1 93 ? 5.448 -10.787 -15.530 1.00 93.81 93 SER A C 1
ATOM 774 O O . SER A 1 93 ? 6.338 -11.241 -16.247 1.00 93.81 93 SER A O 1
ATOM 776 N N . GLY A 1 94 ? 4.293 -10.327 -16.026 1.00 93.56 94 GLY A N 1
ATOM 777 C CA . GLY A 1 94 ? 3.988 -10.274 -17.457 1.00 93.56 94 GLY A CA 1
ATOM 778 C C . GLY A 1 94 ? 4.952 -9.369 -18.225 1.00 93.56 94 GLY A C 1
ATOM 779 O O . GLY A 1 94 ? 5.548 -9.799 -19.209 1.00 93.56 94 GLY A O 1
ATOM 780 N N . ALA A 1 95 ? 5.196 -8.154 -17.730 1.00 91.44 95 ALA A N 1
ATOM 781 C CA . ALA A 1 95 ? 6.155 -7.232 -18.339 1.00 91.44 95 ALA A CA 1
ATOM 782 C C . ALA A 1 95 ? 7.590 -7.794 -18.336 1.00 91.44 95 ALA A C 1
ATOM 784 O O . ALA A 1 95 ? 8.309 -7.682 -19.326 1.00 91.44 95 ALA A O 1
ATOM 785 N N . MET A 1 96 ? 8.016 -8.448 -17.251 1.00 92.06 96 MET A N 1
ATOM 786 C CA . MET A 1 96 ? 9.321 -9.115 -17.180 1.00 92.06 96 MET A CA 1
ATOM 787 C C . MET A 1 96 ? 9.432 -10.287 -18.163 1.00 92.06 96 MET A C 1
ATOM 789 O O . MET A 1 96 ? 10.515 -10.525 -18.704 1.00 92.06 96 MET A O 1
ATOM 793 N N . ALA A 1 97 ? 8.337 -11.010 -18.412 1.00 93.50 97 ALA A N 1
ATOM 794 C CA . ALA A 1 97 ? 8.293 -12.049 -19.434 1.00 93.50 97 ALA A CA 1
ATOM 795 C C . ALA A 1 97 ? 8.435 -11.454 -20.844 1.00 93.50 97 ALA A C 1
ATOM 797 O O . ALA A 1 97 ? 9.234 -11.965 -21.620 1.00 93.50 97 ALA A O 1
ATOM 798 N N . GLU A 1 98 ? 7.766 -10.337 -21.146 1.00 93.06 98 GLU A N 1
ATOM 799 C CA . GLU A 1 98 ? 7.902 -9.624 -22.430 1.00 93.06 98 GLU A CA 1
ATOM 800 C C . GLU A 1 98 ? 9.316 -9.077 -22.663 1.00 93.06 98 GLU A C 1
ATOM 802 O O . GLU A 1 98 ? 9.813 -9.084 -23.786 1.00 93.06 98 GLU A O 1
ATOM 807 N N . ILE A 1 99 ? 10.000 -8.629 -21.606 1.00 89.31 99 ILE A N 1
ATOM 808 C CA . ILE A 1 99 ? 11.407 -8.210 -21.705 1.00 89.31 99 ILE A CA 1
ATOM 809 C C . ILE A 1 99 ? 12.306 -9.395 -22.090 1.00 89.31 99 ILE A C 1
ATOM 811 O O . ILE A 1 99 ? 13.279 -9.216 -22.821 1.00 89.31 99 ILE A O 1
ATOM 815 N N . ARG A 1 100 ? 11.998 -10.600 -21.593 1.00 92.19 100 ARG A N 1
ATOM 816 C CA . ARG A 1 100 ? 12.748 -11.828 -21.897 1.00 92.19 100 ARG A CA 1
ATOM 817 C C . ARG A 1 100 ? 12.432 -12.362 -23.293 1.00 92.19 100 ARG A C 1
ATOM 819 O O . ARG A 1 100 ? 13.349 -12.774 -23.996 1.00 92.19 100 ARG A O 1
ATOM 826 N N . ASP A 1 101 ? 11.157 -12.363 -23.660 1.00 94.31 101 ASP A N 1
ATOM 827 C CA . ASP A 1 101 ? 10.651 -12.773 -24.965 1.00 94.31 101 ASP A CA 1
ATOM 828 C C . ASP A 1 101 ? 9.737 -11.678 -25.548 1.00 94.31 101 ASP A C 1
ATOM 830 O O . ASP A 1 101 ? 8.538 -11.626 -25.243 1.00 94.31 101 ASP A O 1
ATOM 834 N N . PRO A 1 102 ? 10.282 -10.814 -26.425 1.00 92.81 102 PRO A N 1
ATOM 835 C CA . PRO A 1 102 ? 9.520 -9.736 -27.046 1.00 92.81 102 PRO A CA 1
ATOM 836 C C . PRO A 1 102 ? 8.343 -10.204 -27.910 1.00 92.81 102 PRO A C 1
ATOM 838 O O . PRO A 1 102 ? 7.462 -9.397 -28.209 1.00 92.81 102 PRO A O 1
ATOM 841 N N . ALA A 1 103 ? 8.286 -11.476 -28.326 1.00 93.38 103 ALA A N 1
ATOM 842 C CA . ALA A 1 103 ? 7.153 -11.991 -29.094 1.00 93.38 103 ALA A CA 1
ATOM 843 C C . ALA A 1 103 ? 5.851 -11.963 -28.275 1.00 93.38 103 ALA A C 1
ATOM 845 O O . ALA A 1 103 ? 4.774 -11.718 -28.828 1.00 93.38 103 ALA A O 1
ATOM 846 N N . LEU A 1 104 ? 5.951 -12.131 -26.951 1.00 92.00 104 LEU A N 1
ATOM 847 C CA . LEU A 1 104 ? 4.807 -12.129 -26.037 1.00 92.00 104 LEU A CA 1
ATOM 848 C C . LEU A 1 104 ? 4.057 -10.790 -26.025 1.00 92.00 104 LEU A C 1
ATOM 850 O O . LEU A 1 104 ? 2.832 -10.784 -25.903 1.00 92.00 104 LEU A O 1
ATOM 854 N N . PHE A 1 105 ? 4.753 -9.670 -26.248 1.00 91.75 105 PHE A N 1
ATOM 855 C CA . PHE A 1 105 ? 4.128 -8.347 -26.363 1.00 91.75 105 PHE A CA 1
ATOM 856 C C . PHE A 1 105 ? 3.081 -8.312 -27.485 1.00 91.75 105 PHE A C 1
ATOM 858 O O . PHE A 1 105 ? 1.964 -7.820 -27.306 1.00 91.75 105 PHE A O 1
ATOM 865 N N . TYR A 1 106 ? 3.423 -8.869 -28.650 1.00 91.12 106 TYR A N 1
ATOM 866 C CA . TYR A 1 106 ? 2.524 -8.902 -29.804 1.00 91.12 106 TYR A CA 1
ATOM 867 C C . TYR A 1 106 ? 1.347 -9.851 -29.581 1.00 91.12 106 TYR A C 1
ATOM 869 O O . TYR A 1 106 ? 0.239 -9.573 -30.040 1.00 91.12 106 TYR A O 1
ATOM 877 N N . VAL A 1 107 ? 1.566 -10.949 -28.851 1.00 89.62 107 VAL A N 1
ATOM 878 C CA . VAL A 1 107 ? 0.493 -11.871 -28.458 1.00 89.62 107 VAL A CA 1
ATOM 879 C C . VAL A 1 107 ? -0.511 -11.164 -27.547 1.00 89.62 107 VAL A C 1
ATOM 881 O O . VAL A 1 107 ? -1.708 -11.207 -27.831 1.00 89.62 107 VAL A O 1
ATOM 884 N N . ARG A 1 108 ? -0.047 -10.449 -26.512 1.00 90.62 108 ARG A N 1
ATOM 885 C CA . ARG A 1 108 ? -0.923 -9.669 -25.624 1.00 90.62 108 ARG A CA 1
ATOM 886 C C . ARG A 1 108 ? -1.705 -8.598 -26.387 1.00 90.62 108 ARG A C 1
ATOM 888 O O . ARG A 1 108 ? -2.918 -8.524 -26.216 1.00 90.62 108 ARG A O 1
ATOM 895 N N . ARG A 1 109 ? -1.059 -7.803 -27.253 1.00 90.19 109 ARG A N 1
ATOM 896 C CA . ARG A 1 109 ? -1.764 -6.765 -28.036 1.00 90.19 109 ARG A CA 1
ATOM 897 C C . ARG A 1 109 ? -2.887 -7.337 -28.893 1.00 90.19 109 ARG A C 1
ATOM 899 O O . ARG A 1 109 ? -3.983 -6.789 -28.884 1.00 90.19 109 ARG A O 1
ATOM 906 N N . LYS A 1 110 ? -2.647 -8.461 -29.575 1.00 87.88 110 LYS A N 1
ATOM 907 C CA . LYS A 1 110 ? -3.698 -9.136 -30.352 1.00 87.88 110 LYS A CA 1
ATOM 908 C C . LYS A 1 110 ? -4.859 -9.589 -29.464 1.00 87.88 110 LYS A C 1
ATOM 910 O O . LYS A 1 110 ? -6.011 -9.463 -29.859 1.00 87.88 110 LYS A O 1
ATOM 915 N N . GLN A 1 111 ? -4.581 -10.089 -28.259 1.00 82.00 111 GLN A N 1
ATOM 916 C CA . GLN A 1 111 ? -5.629 -10.464 -27.300 1.00 82.00 111 GLN A CA 1
ATOM 917 C C . GLN A 1 111 ? -6.427 -9.250 -26.798 1.00 82.00 111 GLN A C 1
ATOM 919 O O . GLN A 1 111 ? -7.634 -9.364 -26.600 1.00 82.00 111 GLN A O 1
ATOM 924 N N . GLU A 1 112 ? -5.784 -8.097 -26.600 1.00 83.38 112 GLU A N 1
ATOM 925 C CA . GLU A 1 112 ? -6.452 -6.838 -26.237 1.00 83.38 112 GLU A CA 1
ATOM 926 C C . GLU A 1 112 ? -7.365 -6.340 -27.365 1.00 83.38 112 GLU A C 1
ATOM 928 O O . GLU A 1 112 ? -8.519 -6.010 -27.112 1.00 83.38 112 GLU A O 1
ATOM 933 N N . GLU A 1 113 ? -6.891 -6.351 -28.612 1.00 83.25 113 GLU A N 1
ATOM 934 C CA . GLU A 1 113 ? -7.682 -5.979 -29.795 1.00 83.25 113 GLU A CA 1
ATOM 935 C C . GLU A 1 113 ? -8.915 -6.878 -29.959 1.00 83.25 113 GLU A C 1
ATOM 937 O O . GLU A 1 113 ? -10.021 -6.390 -30.195 1.00 83.25 113 GLU A O 1
ATOM 942 N N . VAL A 1 114 ? -8.752 -8.188 -29.743 1.00 80.44 114 VAL A N 1
ATOM 943 C CA . VAL A 1 114 ? -9.865 -9.146 -29.758 1.00 80.44 114 VAL A CA 1
ATOM 944 C C . VAL A 1 114 ? -10.849 -8.868 -28.619 1.00 80.44 114 VAL A C 1
ATOM 946 O O . VAL A 1 114 ? -12.051 -8.815 -28.869 1.00 80.44 114 VAL A O 1
ATOM 949 N N . LYS A 1 115 ? -10.376 -8.618 -27.390 1.00 75.56 115 LYS A N 1
ATOM 950 C CA . LYS A 1 115 ? -11.242 -8.273 -26.245 1.00 75.56 115 LYS A CA 1
ATOM 951 C C . LYS A 1 115 ? -12.052 -6.996 -26.465 1.00 75.56 115 LYS A C 1
ATOM 953 O O . LYS A 1 115 ? -13.184 -6.935 -26.014 1.00 75.56 115 LYS A O 1
ATOM 958 N N . VAL A 1 116 ? -11.488 -5.997 -27.142 1.00 75.38 116 VAL A N 1
ATOM 959 C CA . VAL A 1 116 ? -12.199 -4.752 -27.482 1.00 75.38 116 VAL A CA 1
ATOM 960 C C . VAL A 1 116 ? -13.264 -4.991 -28.560 1.00 75.38 116 VAL A C 1
ATOM 962 O O . VAL A 1 116 ? -14.284 -4.309 -28.575 1.00 75.38 116 VAL A O 1
ATOM 965 N N . SER A 1 117 ? -13.044 -5.959 -29.454 1.00 70.06 117 SER A N 1
ATOM 966 C CA . SER A 1 117 ? -13.972 -6.281 -30.547 1.00 70.06 117 SER A CA 1
ATOM 967 C C . SER A 1 117 ? -15.143 -7.189 -30.150 1.00 70.06 117 SER A C 1
ATOM 969 O O . SER A 1 117 ? -16.182 -7.164 -30.808 1.00 70.06 117 SER A O 1
ATOM 971 N N . VAL A 1 118 ? -14.996 -7.991 -29.091 1.00 60.78 118 VAL A N 1
ATOM 972 C CA . VAL A 1 118 ? -16.080 -8.820 -28.552 1.00 60.78 118 VAL A CA 1
ATOM 973 C C . VAL A 1 118 ? -16.904 -7.949 -27.600 1.00 60.78 118 VAL A C 1
ATOM 975 O O . VAL A 1 118 ? -16.336 -7.442 -26.634 1.00 60.78 118 VAL A O 1
ATOM 978 N N . PRO A 1 119 ? -18.220 -7.757 -27.820 1.00 58.75 119 PRO A N 1
ATOM 979 C CA . PRO A 1 119 ? -19.041 -7.004 -26.884 1.00 58.75 119 PRO A CA 1
ATOM 980 C C . PRO A 1 119 ? -18.995 -7.696 -25.524 1.00 58.75 119 PRO A C 1
ATOM 982 O O . PRO A 1 119 ? -19.366 -8.866 -25.410 1.00 58.75 119 PRO A O 1
ATOM 985 N N . THR A 1 120 ? -18.543 -6.983 -24.494 1.00 59.03 120 THR A N 1
ATOM 986 C CA . THR A 1 120 ? -18.772 -7.378 -23.105 1.00 59.03 120 THR A CA 1
ATOM 987 C C . THR A 1 120 ? -20.285 -7.404 -22.917 1.00 59.03 120 THR A C 1
ATOM 989 O O . THR A 1 120 ? -20.910 -6.352 -22.808 1.00 59.03 120 THR A O 1
ATOM 992 N N . ILE A 1 121 ? -20.893 -8.590 -22.976 1.00 53.97 121 ILE A N 1
ATOM 993 C CA . ILE A 1 121 ? -22.289 -8.779 -22.583 1.00 53.97 121 ILE A CA 1
ATOM 994 C C . ILE A 1 121 ? -22.343 -8.347 -21.118 1.00 53.97 121 ILE A C 1
ATOM 996 O O . ILE A 1 121 ? -21.723 -8.972 -20.261 1.00 53.97 121 ILE A O 1
ATOM 1000 N N . SER A 1 122 ? -22.961 -7.191 -20.881 1.00 47.56 122 SER A N 1
ATOM 1001 C CA . SER A 1 122 ? -23.187 -6.642 -19.551 1.00 47.56 122 SER A CA 1
ATOM 1002 C C . SER A 1 122 ? -24.148 -7.580 -18.835 1.00 47.56 122 SER A C 1
ATOM 1004 O O . SER A 1 122 ? -25.311 -7.678 -19.226 1.00 47.56 122 SER A O 1
ATOM 1006 N N . ASP A 1 123 ? -23.668 -8.282 -17.811 1.00 47.16 123 ASP A N 1
ATOM 1007 C CA . ASP A 1 123 ? -24.537 -8.903 -16.815 1.00 47.16 123 ASP A CA 1
ATOM 1008 C C . ASP A 1 123 ? -25.131 -7.786 -15.939 1.00 47.16 123 ASP A C 1
ATOM 1010 O O . ASP A 1 123 ? -24.802 -7.639 -14.762 1.00 47.16 123 ASP A O 1
ATOM 1014 N N . ASP A 1 124 ? -26.018 -6.980 -16.524 1.00 41.78 124 ASP A N 1
ATOM 1015 C CA . ASP A 1 124 ? -26.984 -6.181 -15.778 1.00 41.78 124 ASP A CA 1
ATOM 1016 C C . ASP A 1 124 ? -28.087 -7.134 -15.297 1.00 41.78 124 ASP A C 1
ATOM 1018 O O . ASP A 1 124 ? -29.203 -7.165 -15.815 1.00 41.78 124 ASP A O 1
ATOM 1022 N N . VAL A 1 125 ? -27.761 -7.972 -14.308 1.00 49.03 125 VAL A N 1
ATOM 1023 C CA . VAL A 1 125 ? -28.787 -8.627 -13.494 1.00 49.03 125 VAL A CA 1
ATOM 1024 C C . VAL A 1 125 ? -29.355 -7.558 -12.570 1.00 49.03 125 VAL A C 1
ATOM 1026 O O . VAL A 1 125 ? -28.774 -7.218 -11.537 1.00 49.03 125 VAL A O 1
ATOM 1029 N N . GLU A 1 126 ? -30.502 -7.020 -12.981 1.00 48.09 126 GLU A N 1
ATOM 1030 C CA . GLU A 1 126 ? -31.458 -6.309 -12.138 1.00 48.09 126 GLU A CA 1
ATOM 1031 C C . GLU A 1 126 ? -31.641 -7.054 -10.808 1.00 48.09 126 GLU A C 1
ATOM 1033 O O . GLU A 1 126 ? -32.382 -8.033 -10.701 1.00 48.09 126 GLU A O 1
ATOM 1038 N N . MET A 1 127 ? -30.996 -6.560 -9.752 1.00 44.34 127 MET A N 1
ATOM 1039 C CA . MET A 1 127 ? -31.372 -6.889 -8.382 1.00 44.34 127 MET A CA 1
ATOM 1040 C C . MET A 1 127 ? -32.657 -6.127 -8.056 1.00 44.34 127 MET A C 1
ATOM 1042 O O . MET A 1 127 ? -32.644 -5.058 -7.444 1.00 44.34 127 MET A O 1
ATOM 1046 N N . SER A 1 128 ? -33.780 -6.691 -8.503 1.00 45.97 128 SER A N 1
ATOM 1047 C CA . SER A 1 128 ? -35.102 -6.353 -7.987 1.00 45.97 128 SER A CA 1
ATOM 1048 C C . SER A 1 128 ? -35.101 -6.523 -6.466 1.00 45.97 128 SER A C 1
ATOM 1050 O O . SER A 1 128 ? -34.809 -7.598 -5.942 1.00 45.97 128 SER A O 1
ATOM 1052 N N . SER A 1 129 ? -35.425 -5.444 -5.756 1.00 44.38 129 SER A N 1
ATOM 1053 C CA . SER A 1 129 ? -35.757 -5.484 -4.330 1.00 44.38 129 SER A CA 1
ATOM 1054 C C . SER A 1 129 ? -37.174 -6.037 -4.169 1.00 44.38 129 SER A C 1
ATOM 1056 O O . SER A 1 129 ? -38.068 -5.533 -4.852 1.00 44.38 129 SER A O 1
ATOM 1058 N N . PRO A 1 130 ? -37.438 -7.000 -3.270 1.00 60.31 130 PRO A N 1
ATOM 1059 C CA . PRO A 1 130 ? -38.786 -7.239 -2.797 1.00 60.31 130 PRO A CA 1
ATOM 1060 C C . PRO A 1 130 ? -39.026 -6.534 -1.453 1.00 60.31 130 PRO A C 1
ATOM 1062 O O . PRO A 1 130 ? -38.177 -6.551 -0.563 1.00 60.31 130 PRO A O 1
ATOM 1065 N N . SER A 1 131 ? -40.200 -5.902 -1.433 1.00 48.72 131 SER A N 1
ATOM 1066 C CA . SER A 1 131 ? -41.082 -5.413 -0.361 1.00 48.72 131 SER A CA 1
ATOM 1067 C C . SER A 1 131 ? -40.708 -5.620 1.104 1.00 48.72 131 SER A C 1
ATOM 1069 O O . SER A 1 131 ? -40.440 -6.772 1.505 1.00 48.72 131 SER A O 1
#

pLDDT: mean 86.7, std 15.76, range [41.78, 98.56]